Protein AF-A0A534TES2-F1 (afdb_monomer)

Solvent-accessible surface area (backbone atoms only — not comparable to full-atom values): 4450 Å² total; per-residue (Å²): 103,78,55,20,79,90,53,70,31,33,43,68,57,51,51,49,50,35,72,77,63,34,82,44,69,70,48,40,24,74,75,57,43,38,48,67,66,93,40,84,32,42,65,60,51,56,47,50,47,49,50,56,50,51,53,52,52,50,58,53,57,75,68,48,81,74,83,68,80,82,85,84,82,134

Mean predicted aligned error: 7.49 Å

Nearest PDB structures (foldseek):
  6e6r-assembly1_A  TM=9.422E-01  e=3.359E-04  Pseudomonas aeruginosa
  4e6k-assembly1_G  TM=9.282E-01  e=3.359E-04  Pseudomonas aeruginosa PAO1
  6e6s-assembly2_B  TM=9.038E-01  e=8.246E-04  Pseudomonas aeruginosa

Foldseek 3Di:
DQLAPVQRDDLVNLLVQLVVPDQDLVSSCVPRVGCVPPNPSVVVSNVSSVVSVVVVVVVVVVPDPDPPPPPPDD

Secondary structure (DSSP, 8-state):
-EEETTTTEEHHHHHHHHHTT--SHHHHHHHH-TTSSS-TTHHHHHHHHHHHHHHHHHHHHTTS----------

Radius of gyration: 17.26 Å; Cα contacts (8 Å, |Δi|>4): 72; chains: 1; bounding box: 33×31×55 Å

Sequence (74 aa):
MIVCVCANVSERQLRAVVADGATTLREVQRRCDAGAGCGACRDAIRACIRECRAEAEIATLDLTPAATPDFAAA

pLDDT: mean 88.76, std 16.67, range [44.12, 98.62]

Structure (mmCIF, N/CA/C/O backbone):
data_AF-A0A534TES2-F1
#
_entry.id   AF-A0A534TES2-F1
#
loop_
_atom_site.group_PDB
_atom_site.id
_atom_site.type_symbol
_atom_site.label_atom_id
_atom_site.label_alt_id
_atom_site.label_comp_id
_atom_site.label_asym_id
_atom_site.label_entity_id
_atom_site.label_seq_id
_atom_site.pdbx_PDB_ins_code
_atom_site.Cartn_x
_atom_site.Cartn_y
_atom_site.Cartn_z
_atom_site.occupancy
_atom_site.B_iso_or_equiv
_atom_site.auth_seq_id
_atom_site.auth_comp_id
_atom_site.auth_asym_id
_atom_site.auth_atom_id
_atom_site.pdbx_PDB_model_num
ATOM 1 N N . MET A 1 1 ? -6.907 9.885 -7.776 1.00 89.75 1 MET A N 1
ATOM 2 C CA . MET A 1 1 ? -5.705 9.942 -8.655 1.00 89.75 1 MET A CA 1
ATOM 3 C C . MET A 1 1 ? -5.115 8.548 -8.894 1.00 89.75 1 MET A C 1
ATOM 5 O O . MET A 1 1 ? -5.518 7.633 -8.186 1.00 89.75 1 MET A O 1
ATOM 9 N N . ILE A 1 2 ? -4.188 8.357 -9.849 1.00 97.50 2 ILE A N 1
ATOM 10 C CA . ILE A 1 2 ? -3.342 7.142 -9.898 1.00 97.50 2 ILE A CA 1
ATOM 11 C C . ILE A 1 2 ? -2.237 7.265 -8.849 1.00 97.50 2 ILE A C 1
ATOM 13 O O . ILE A 1 2 ? -1.519 8.260 -8.832 1.00 97.50 2 ILE A O 1
ATOM 17 N N . VAL A 1 3 ? -2.115 6.259 -7.981 1.00 98.12 3 VAL A N 1
ATOM 18 C CA . VAL A 1 3 ? -1.091 6.203 -6.925 1.00 98.12 3 VAL A CA 1
ATOM 19 C C . VAL A 1 3 ? 0.095 5.355 -7.372 1.00 98.12 3 VAL A C 1
ATOM 21 O O . VAL A 1 3 ? 1.238 5.757 -7.180 1.00 98.12 3 VAL A O 1
ATOM 24 N N . CYS A 1 4 ? -0.146 4.201 -8.003 1.00 98.62 4 CYS A N 1
ATOM 25 C CA . CYS A 1 4 ? 0.911 3.343 -8.540 1.00 98.62 4 CYS A CA 1
ATOM 26 C C . CYS A 1 4 ? 0.782 3.213 -10.056 1.00 98.62 4 CYS A C 1
ATOM 28 O O . CYS A 1 4 ? -0.119 2.538 -10.545 1.00 98.62 4 CYS A O 1
ATOM 30 N N . VAL A 1 5 ? 1.721 3.807 -10.794 1.00 98.25 5 VAL A N 1
ATOM 31 C CA . VAL A 1 5 ? 1.751 3.716 -12.262 1.00 98.25 5 VAL A CA 1
ATOM 32 C C . VAL A 1 5 ? 2.144 2.324 -12.760 1.00 98.25 5 VAL A C 1
ATOM 34 O O . VAL A 1 5 ? 1.577 1.856 -13.737 1.00 98.25 5 VAL A O 1
ATOM 37 N N . CYS A 1 6 ? 3.050 1.622 -12.065 1.00 98.38 6 CYS A N 1
ATOM 38 C CA . CYS A 1 6 ? 3.507 0.288 -12.477 1.00 98.38 6 CYS A CA 1
ATOM 39 C C . CYS A 1 6 ? 2.382 -0.753 -12.478 1.00 98.38 6 CYS A C 1
ATOM 41 O O . CYS A 1 6 ? 2.330 -1.587 -13.371 1.00 98.38 6 CYS A O 1
ATOM 43 N N . ALA A 1 7 ? 1.512 -0.702 -11.467 1.00 98.12 7 ALA A N 1
ATOM 44 C CA . ALA A 1 7 ? 0.404 -1.640 -11.286 1.00 98.12 7 ALA A CA 1
ATOM 45 C C . ALA A 1 7 ? -0.954 -1.041 -11.704 1.00 98.12 7 ALA A C 1
ATOM 47 O O . ALA A 1 7 ? -1.991 -1.658 -11.491 1.00 98.12 7 ALA A O 1
ATOM 48 N N . ASN A 1 8 ? -0.959 0.176 -12.264 1.00 98.25 8 ASN A N 1
ATOM 49 C CA . ASN A 1 8 ? -2.164 0.930 -12.620 1.00 98.25 8 ASN A CA 1
ATOM 50 C C . ASN A 1 8 ? -3.216 0.991 -11.487 1.00 98.25 8 ASN A C 1
ATOM 52 O O . ASN A 1 8 ? -4.408 0.771 -11.701 1.00 98.25 8 ASN A O 1
ATOM 56 N N . VAL A 1 9 ? -2.767 1.286 -10.263 1.00 98.56 9 VAL A N 1
ATOM 57 C CA . VAL A 1 9 ? -3.637 1.353 -9.078 1.00 98.56 9 VAL A CA 1
ATOM 58 C C . VAL A 1 9 ? -3.991 2.799 -8.762 1.00 98.56 9 VAL A C 1
ATOM 60 O O . VAL A 1 9 ? -3.124 3.632 -8.473 1.00 98.56 9 VAL A O 1
ATOM 63 N N . SER A 1 10 ? -5.289 3.087 -8.784 1.00 98.56 10 SER A N 1
ATOM 64 C CA . SER A 1 10 ? -5.860 4.350 -8.326 1.00 98.56 10 SER A CA 1
ATOM 65 C C . SER A 1 10 ? -5.938 4.441 -6.803 1.00 98.56 10 SER A C 1
ATOM 67 O O . SER A 1 10 ? -5.993 3.440 -6.097 1.00 98.56 10 SER A O 1
ATOM 69 N N . GLU A 1 11 ? -6.013 5.664 -6.290 1.00 97.81 11 GLU A N 1
ATOM 70 C CA . GLU A 1 11 ? -6.243 5.941 -4.872 1.00 97.81 11 GLU A CA 1
ATOM 71 C C . GLU A 1 11 ? -7.538 5.296 -4.374 1.00 97.81 11 GLU A C 1
ATOM 73 O O . GLU A 1 11 ? -7.561 4.720 -3.295 1.00 97.81 11 GLU A O 1
ATOM 78 N N . ARG A 1 12 ? -8.602 5.313 -5.188 1.00 97.94 12 ARG A N 1
ATOM 79 C CA . ARG A 1 12 ? -9.873 4.660 -4.850 1.00 97.94 12 ARG A CA 1
ATOM 80 C C . ARG A 1 12 ? -9.693 3.153 -4.658 1.00 97.94 12 ARG A C 1
ATOM 82 O O . ARG A 1 12 ? -10.208 2.605 -3.691 1.00 97.94 12 ARG A O 1
ATOM 89 N N . GLN A 1 13 ? -8.969 2.490 -5.562 1.00 98.25 13 GLN A N 1
ATOM 90 C CA . GLN A 1 13 ? -8.662 1.061 -5.428 1.00 98.25 13 GLN A CA 1
ATOM 91 C C . GLN A 1 13 ? -7.782 0.797 -4.205 1.00 98.25 13 GLN A C 1
ATOM 93 O O . GLN A 1 13 ? -8.037 -0.148 -3.468 1.00 98.25 13 GLN A O 1
ATOM 98 N N . LEU A 1 14 ? -6.782 1.645 -3.957 1.00 98.38 14 LEU A N 1
ATOM 99 C CA . LEU A 1 14 ? -5.928 1.528 -2.781 1.00 98.38 14 LEU A CA 1
ATOM 100 C C . LEU A 1 14 ? -6.731 1.658 -1.478 1.00 98.38 14 LEU A C 1
ATOM 102 O O . LEU A 1 14 ? -6.601 0.803 -0.608 1.00 98.38 14 LEU A O 1
ATOM 106 N N . ARG A 1 15 ? -7.592 2.676 -1.360 1.00 98.00 15 ARG A N 1
ATOM 107 C CA . ARG A 1 15 ? -8.476 2.863 -0.200 1.00 98.00 15 ARG A CA 1
ATOM 108 C C . ARG A 1 15 ? -9.423 1.677 -0.015 1.00 98.00 15 ARG A C 1
ATOM 110 O O . ARG A 1 15 ? -9.606 1.247 1.114 1.00 98.00 15 ARG A O 1
ATOM 117 N N . ALA A 1 16 ? -9.965 1.105 -1.094 1.00 98.12 16 ALA A N 1
ATOM 118 C CA . ALA A 1 16 ? -10.787 -0.106 -1.014 1.00 98.12 16 ALA A CA 1
ATOM 119 C C . ALA A 1 16 ? -9.998 -1.298 -0.441 1.00 98.12 16 ALA A C 1
ATOM 121 O O . ALA A 1 16 ? -10.450 -1.946 0.493 1.00 98.12 16 ALA A O 1
ATOM 122 N N . VAL A 1 17 ? -8.769 -1.521 -0.917 1.00 98.00 17 VAL A N 1
ATOM 123 C CA . VAL A 1 17 ? -7.883 -2.578 -0.399 1.00 98.00 17 VAL A CA 1
ATOM 124 C C . VAL A 1 17 ? -7.575 -2.391 1.093 1.00 98.00 17 VAL A C 1
ATOM 126 O O . VAL A 1 17 ? -7.508 -3.374 1.834 1.00 98.00 17 VAL A O 1
ATOM 129 N N . VAL A 1 18 ? -7.389 -1.143 1.538 1.00 97.94 18 VAL A N 1
ATOM 130 C CA . VAL A 1 18 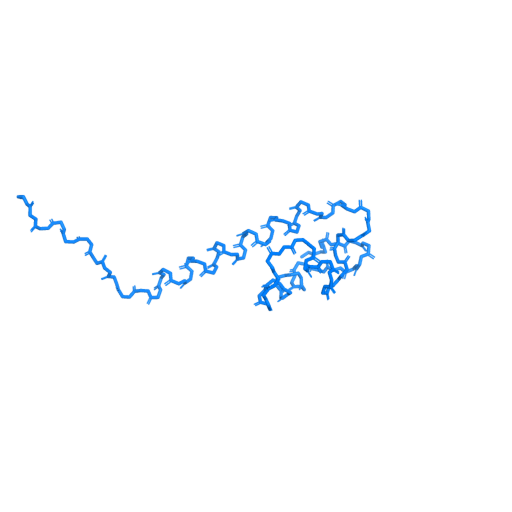? -7.183 -0.794 2.954 1.00 97.94 18 VAL A CA 1
ATOM 131 C C . VAL A 1 18 ? -8.457 -1.001 3.774 1.00 97.94 18 VAL A C 1
ATOM 133 O O . VAL A 1 18 ? -8.383 -1.592 4.849 1.00 97.94 18 VAL A O 1
ATOM 136 N N . ALA A 1 19 ? -9.618 -0.591 3.258 1.00 96.44 19 ALA A N 1
ATOM 137 C CA . ALA A 1 19 ? -10.919 -0.811 3.890 1.00 96.44 19 ALA A CA 1
ATOM 138 C C . ALA A 1 19 ? -11.244 -2.307 4.047 1.00 96.44 19 ALA A C 1
ATOM 140 O O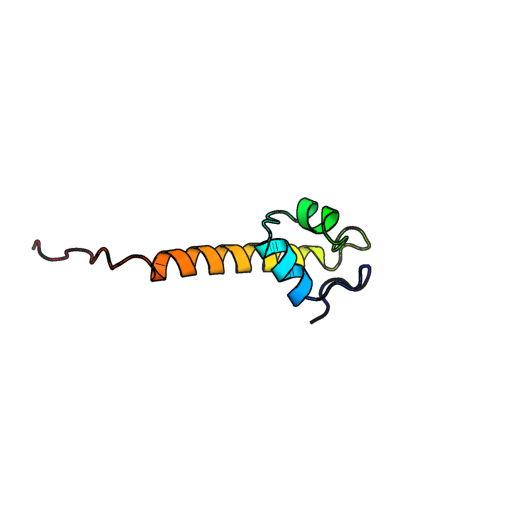 . ALA A 1 19 ? -11.762 -2.714 5.082 1.00 96.44 19 ALA A O 1
ATOM 141 N N . ASP A 1 20 ? -10.825 -3.141 3.092 1.00 97.00 20 ASP A N 1
ATOM 142 C CA . ASP A 1 20 ? -10.917 -4.605 3.171 1.00 97.00 20 ASP A CA 1
ATOM 143 C C . ASP A 1 20 ? -9.913 -5.218 4.176 1.00 97.00 20 ASP A C 1
ATOM 145 O O . ASP A 1 20 ? -9.742 -6.439 4.252 1.00 97.00 20 ASP A O 1
ATOM 149 N N . GLY A 1 21 ? -9.172 -4.393 4.919 1.00 96.12 21 GLY A N 1
ATOM 150 C CA . GLY A 1 21 ? -8.311 -4.806 6.026 1.00 96.12 21 GLY A CA 1
ATOM 151 C C . GLY A 1 21 ? -6.812 -4.793 5.738 1.00 96.12 21 GLY A C 1
ATOM 152 O O . GLY A 1 21 ? -6.052 -5.299 6.560 1.00 96.12 21 GLY A O 1
ATOM 153 N N . ALA A 1 22 ? -6.344 -4.241 4.612 1.00 97.81 22 ALA A N 1
ATOM 154 C CA . ALA A 1 22 ? -4.905 -4.115 4.390 1.00 97.81 22 ALA A CA 1
ATOM 155 C C . ALA A 1 22 ? -4.287 -3.058 5.314 1.00 97.81 22 ALA A C 1
ATOM 157 O O . ALA A 1 22 ? -4.547 -1.865 5.177 1.00 97.81 22 ALA A O 1
ATOM 158 N N . THR A 1 23 ? -3.405 -3.478 6.222 1.00 97.31 23 THR A N 1
ATOM 159 C CA . THR A 1 23 ? -2.815 -2.574 7.235 1.00 97.31 23 THR A CA 1
ATOM 160 C C . THR A 1 23 ? -1.332 -2.287 7.025 1.00 97.31 23 THR A C 1
ATOM 162 O O . THR A 1 23 ? -0.741 -1.470 7.732 1.00 97.31 23 THR A O 1
ATOM 165 N N . THR A 1 24 ? -0.703 -2.947 6.051 1.00 98.38 24 THR A N 1
ATOM 166 C CA . THR A 1 24 ? 0.731 -2.814 5.774 1.00 98.38 24 THR A CA 1
ATOM 167 C C . THR A 1 24 ? 1.000 -2.696 4.280 1.00 98.38 24 THR A C 1
ATOM 169 O O . THR A 1 24 ? 0.262 -3.238 3.460 1.00 98.38 24 THR A O 1
ATOM 172 N N . LEU A 1 25 ? 2.120 -2.060 3.911 1.00 98.44 25 LEU A N 1
ATOM 173 C CA . LEU A 1 25 ? 2.577 -2.010 2.516 1.00 98.44 25 LEU A CA 1
ATOM 174 C C . LEU A 1 25 ? 2.692 -3.416 1.907 1.00 98.44 25 LEU A C 1
ATOM 176 O O . LEU A 1 25 ? 2.314 -3.618 0.761 1.00 98.44 25 LEU A O 1
ATOM 180 N N . ARG A 1 26 ? 3.184 -4.392 2.680 1.00 98.44 26 ARG A N 1
ATOM 181 C CA . ARG A 1 26 ? 3.329 -5.776 2.211 1.00 98.44 26 ARG A CA 1
ATOM 182 C C . ARG A 1 26 ? 1.979 -6.414 1.899 1.00 98.44 26 ARG A C 1
ATOM 184 O O . ARG A 1 26 ? 1.873 -7.210 0.977 1.00 98.44 26 ARG A O 1
ATOM 191 N N . GLU A 1 27 ? 0.955 -6.098 2.677 1.00 98.38 27 GLU A N 1
ATOM 192 C CA . GLU A 1 27 ? -0.393 -6.591 2.430 1.00 98.38 27 GLU A CA 1
ATOM 193 C C . GLU A 1 27 ? -1.045 -5.913 1.227 1.00 98.38 27 GLU A C 1
ATOM 195 O O . GLU A 1 27 ? -1.632 -6.605 0.402 1.00 98.38 27 GLU A O 1
ATOM 200 N N . VAL A 1 28 ? -0.850 -4.602 1.065 1.00 98.50 28 VAL A N 1
ATOM 201 C CA . VAL A 1 28 ? -1.253 -3.876 -0.148 1.00 98.50 28 VAL A CA 1
ATOM 202 C C . VAL A 1 28 ? -0.598 -4.486 -1.390 1.00 98.50 28 VAL A C 1
ATOM 204 O O . VAL A 1 28 ? -1.297 -4.821 -2.340 1.00 98.50 28 VAL A O 1
ATOM 207 N N . GLN A 1 29 ? 0.718 -4.722 -1.358 1.00 98.50 29 GLN A N 1
ATOM 208 C CA . GLN A 1 29 ? 1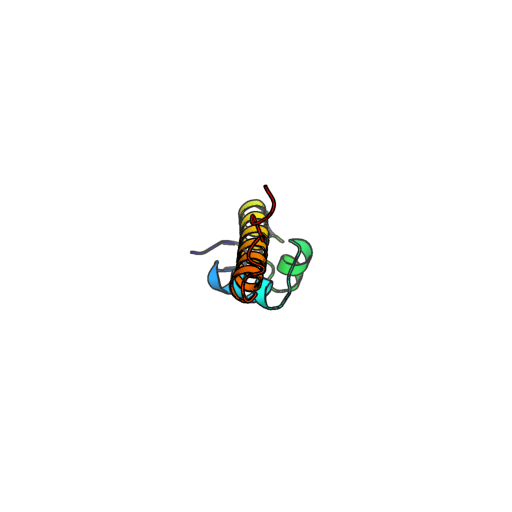.443 -5.389 -2.446 1.00 98.50 29 GLN A CA 1
ATOM 209 C C . GLN A 1 29 ? 0.835 -6.755 -2.778 1.00 98.50 29 GLN A C 1
ATOM 211 O O . GLN A 1 29 ? 0.613 -7.047 -3.942 1.00 98.50 29 GLN A O 1
ATOM 216 N N . ARG A 1 30 ? 0.523 -7.582 -1.771 1.00 98.38 30 ARG A N 1
ATOM 217 C CA . ARG A 1 30 ? -0.092 -8.901 -2.004 1.00 98.38 30 ARG A CA 1
ATOM 218 C C . ARG A 1 30 ? -1.492 -8.827 -2.610 1.00 98.38 30 ARG A C 1
ATOM 220 O O . ARG A 1 30 ? -1.897 -9.773 -3.270 1.00 98.38 30 ARG A O 1
ATOM 227 N N . ARG A 1 31 ? -2.252 -7.769 -2.318 1.00 98.31 31 ARG A N 1
ATOM 228 C CA . ARG A 1 31 ? -3.659 -7.652 -2.726 1.00 98.31 31 ARG A CA 1
ATOM 229 C C . ARG A 1 31 ? -3.842 -6.958 -4.076 1.00 98.31 31 ARG A C 1
ATOM 231 O O . ARG A 1 31 ? -4.812 -7.258 -4.760 1.00 98.31 31 ARG A O 1
ATOM 238 N N . CYS A 1 32 ? -2.963 -6.027 -4.451 1.00 97.69 32 CYS A N 1
ATOM 239 C CA . CYS A 1 32 ? -3.111 -5.259 -5.693 1.00 97.69 32 CYS A CA 1
ATOM 240 C C . CYS A 1 32 ? -1.793 -4.869 -6.386 1.00 97.69 32 CYS A C 1
ATOM 242 O O . CYS A 1 32 ? -1.793 -3.953 -7.205 1.00 97.69 32 CYS A O 1
ATOM 244 N N . ASP A 1 33 ? -0.663 -5.491 -6.031 1.00 98.31 33 ASP A N 1
ATOM 245 C CA . ASP A 1 33 ? 0.683 -5.269 -6.597 1.00 98.31 33 ASP A CA 1
ATOM 246 C C . ASP A 1 33 ? 1.263 -3.846 -6.451 1.00 98.31 33 ASP A C 1
ATOM 248 O O . ASP A 1 33 ? 2.434 -3.586 -6.765 1.00 98.31 33 ASP A O 1
ATOM 252 N N . ALA A 1 34 ? 0.496 -2.903 -5.898 1.00 98.50 34 ALA A N 1
ATOM 253 C CA . ALA A 1 34 ? 0.944 -1.540 -5.675 1.00 98.50 34 ALA A CA 1
ATOM 254 C C . ALA A 1 34 ? 2.165 -1.509 -4.741 1.00 98.50 34 ALA A C 1
ATOM 256 O O . ALA A 1 34 ? 2.155 -2.014 -3.619 1.00 98.50 34 ALA A O 1
ATOM 257 N N . GLY A 1 35 ? 3.247 -0.885 -5.216 1.00 98.12 35 GLY A N 1
ATOM 258 C CA . GLY A 1 35 ? 4.505 -0.766 -4.478 1.00 98.12 35 GLY A CA 1
ATOM 259 C C . GLY A 1 35 ? 5.461 -1.956 -4.616 1.00 98.12 35 GLY A C 1
ATOM 260 O O . GLY A 1 35 ? 6.549 -1.892 -4.031 1.00 98.12 35 GLY A O 1
ATOM 261 N N . ALA A 1 36 ? 5.111 -3.006 -5.370 1.00 98.38 36 ALA A N 1
ATOM 262 C CA . ALA A 1 36 ? 5.986 -4.155 -5.635 1.00 98.38 36 ALA A CA 1
ATOM 263 C C . ALA A 1 36 ? 7.059 -3.866 -6.706 1.00 98.38 36 ALA A C 1
ATOM 265 O O . ALA A 1 36 ? 8.138 -4.446 -6.653 1.00 98.38 36 ALA A O 1
ATOM 266 N N . GLY A 1 37 ? 6.787 -2.931 -7.627 1.00 97.25 37 GLY A N 1
ATOM 267 C CA . GLY A 1 37 ? 7.714 -2.500 -8.684 1.00 97.25 37 GLY A CA 1
ATOM 268 C C . GLY A 1 37 ? 8.727 -1.434 -8.239 1.00 97.25 37 GLY A C 1
ATOM 269 O O . GLY A 1 37 ? 9.398 -1.582 -7.220 1.00 97.25 37 GLY A O 1
ATOM 270 N N . CYS A 1 38 ? 8.807 -0.318 -8.980 1.00 98.19 38 CYS A N 1
ATOM 271 C CA . CYS A 1 38 ? 9.832 0.729 -8.802 1.00 98.19 38 CYS A CA 1
ATOM 272 C C . CYS A 1 38 ? 9.852 1.401 -7.416 1.00 98.19 38 CYS A C 1
ATOM 274 O O . CYS A 1 38 ? 10.838 2.019 -7.035 1.00 98.19 38 CYS A O 1
ATOM 276 N N . GLY A 1 39 ? 8.758 1.303 -6.658 1.00 97.88 39 GLY A N 1
ATOM 277 C CA . GLY A 1 39 ? 8.688 1.764 -5.275 1.00 97.88 39 GLY A CA 1
ATOM 278 C C . GLY A 1 39 ? 8.384 3.252 -5.071 1.00 97.88 39 GLY A C 1
ATOM 279 O O . GLY A 1 39 ? 8.132 3.634 -3.932 1.00 97.88 39 GLY A O 1
ATOM 280 N N . ALA A 1 40 ? 8.297 4.066 -6.128 1.00 98.38 40 ALA A N 1
ATOM 281 C CA . ALA A 1 40 ? 8.022 5.509 -6.024 1.00 98.38 40 ALA A CA 1
ATOM 282 C C . ALA A 1 40 ? 6.711 5.843 -5.278 1.00 98.38 40 ALA A C 1
ATOM 284 O O . ALA A 1 40 ? 6.596 6.867 -4.618 1.00 98.38 40 ALA A O 1
ATOM 285 N N . CYS A 1 41 ? 5.727 4.945 -5.334 1.00 98.56 41 CYS A N 1
ATOM 286 C CA . CYS A 1 41 ? 4.434 5.102 -4.665 1.00 98.56 41 CYS A CA 1
ATOM 287 C C . CYS A 1 41 ? 4.409 4.640 -3.197 1.00 98.56 41 CYS A C 1
ATOM 289 O O . CYS A 1 41 ? 3.388 4.799 -2.533 1.00 98.56 41 CYS A O 1
ATOM 291 N N . ARG A 1 42 ? 5.486 4.039 -2.667 1.00 98.62 42 ARG A N 1
ATOM 292 C CA . ARG A 1 42 ? 5.465 3.381 -1.343 1.00 98.62 42 ARG A CA 1
ATOM 293 C C . ARG A 1 42 ? 5.163 4.350 -0.203 1.00 98.62 42 ARG A C 1
ATOM 295 O O . ARG A 1 42 ? 4.455 3.971 0.727 1.00 98.62 42 ARG A O 1
ATOM 302 N N . ASP A 1 43 ? 5.671 5.575 -0.276 1.00 98.56 43 ASP A N 1
ATOM 303 C CA . ASP A 1 43 ? 5.424 6.590 0.751 1.00 98.56 43 ASP A CA 1
ATOM 304 C C . ASP A 1 43 ? 3.970 7.073 0.712 1.00 98.56 43 ASP A C 1
ATOM 306 O O . ASP A 1 43 ? 3.325 7.130 1.759 1.00 98.56 43 ASP A O 1
ATOM 310 N N . ALA A 1 44 ? 3.419 7.290 -0.488 1.00 98.19 44 ALA A N 1
ATOM 311 C CA . ALA A 1 44 ? 2.005 7.613 -0.684 1.00 98.19 44 ALA A CA 1
ATOM 312 C C . ALA A 1 44 ? 1.082 6.483 -0.193 1.00 98.19 44 ALA A C 1
ATOM 314 O O . ALA A 1 44 ? 0.086 6.741 0.475 1.00 98.19 44 ALA A O 1
ATOM 315 N N . ILE A 1 45 ? 1.446 5.218 -0.434 1.00 98.50 45 ILE A N 1
ATOM 316 C CA . ILE A 1 45 ? 0.708 4.062 0.094 1.00 98.50 45 ILE A CA 1
ATOM 317 C C . ILE A 1 45 ? 0.725 4.057 1.627 1.00 98.50 45 ILE A C 1
ATOM 319 O O . ILE A 1 45 ? -0.315 3.876 2.256 1.00 98.50 45 ILE A O 1
ATOM 323 N N . ARG A 1 46 ? 1.888 4.281 2.253 1.00 98.56 46 ARG A N 1
ATOM 324 C CA . ARG A 1 46 ? 1.997 4.347 3.721 1.00 98.56 46 ARG A CA 1
ATOM 325 C C . ARG A 1 46 ? 1.252 5.543 4.315 1.00 98.56 46 ARG A C 1
ATOM 327 O O . ARG A 1 46 ? 0.786 5.444 5.447 1.00 98.56 46 ARG A O 1
ATOM 334 N N . ALA A 1 47 ? 1.166 6.666 3.607 1.00 98.19 47 ALA A N 1
ATOM 335 C CA . ALA A 1 47 ? 0.331 7.798 4.003 1.00 98.19 47 ALA A CA 1
ATOM 336 C C . ALA A 1 47 ? -1.154 7.416 3.963 1.00 98.19 47 ALA A C 1
ATOM 338 O O . ALA A 1 47 ? -1.797 7.454 5.005 1.00 98.19 47 ALA A O 1
ATOM 339 N N . CYS A 1 48 ? -1.638 6.884 2.838 1.00 97.75 48 CYS A N 1
ATOM 340 C CA . CYS A 1 48 ? -3.028 6.449 2.683 1.00 97.75 48 CYS A CA 1
ATOM 341 C C . CYS A 1 48 ? -3.452 5.409 3.736 1.00 97.75 48 CYS A C 1
ATOM 343 O O . CYS A 1 48 ? -4.524 5.533 4.316 1.00 97.75 48 CYS A O 1
ATOM 345 N N . ILE A 1 49 ? -2.602 4.421 4.052 1.00 98.19 49 ILE A N 1
ATOM 346 C CA . ILE A 1 49 ? -2.888 3.451 5.128 1.00 98.19 49 ILE A CA 1
ATOM 347 C C . ILE A 1 49 ? -3.069 4.159 6.480 1.00 98.19 49 ILE A C 1
ATOM 349 O O . ILE A 1 49 ? -3.967 3.806 7.241 1.00 98.19 49 ILE A O 1
ATOM 353 N N . ARG A 1 50 ? -2.206 5.130 6.807 1.00 97.88 50 ARG A N 1
ATOM 354 C CA . ARG A 1 50 ? -2.290 5.880 8.070 1.00 97.88 50 ARG A CA 1
ATOM 355 C C . ARG A 1 50 ? -3.537 6.756 8.113 1.00 97.88 50 ARG A C 1
ATOM 357 O O . ARG A 1 50 ? -4.236 6.732 9.117 1.00 97.88 50 ARG A O 1
ATOM 364 N N . GLU A 1 51 ? -3.820 7.465 7.027 1.00 96.94 51 GLU A N 1
ATOM 3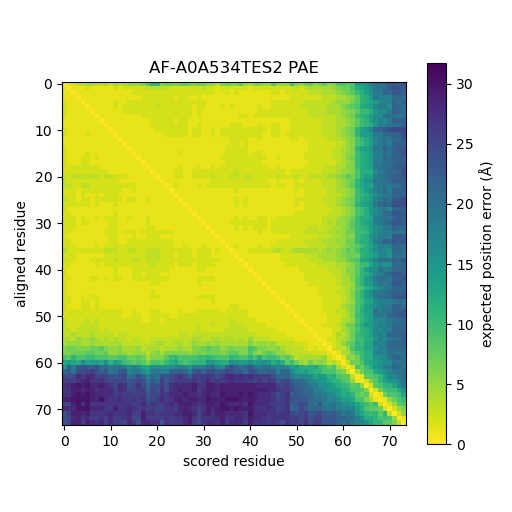65 C CA . GLU A 1 51 ? -5.002 8.317 6.876 1.00 96.94 51 GLU A CA 1
ATOM 366 C C . GLU A 1 51 ? -6.286 7.509 7.043 1.00 96.94 51 GLU A C 1
ATOM 368 O O . GLU A 1 51 ? -7.070 7.820 7.928 1.00 96.94 51 GLU A O 1
ATOM 373 N N . CYS A 1 52 ? -6.461 6.406 6.309 1.00 95.38 52 CYS A N 1
ATOM 374 C CA . CYS A 1 52 ? -7.661 5.574 6.428 1.00 95.38 52 CYS A CA 1
ATOM 375 C C . CYS A 1 52 ? -7.851 4.984 7.831 1.00 95.38 52 CYS A C 1
ATOM 377 O O . CYS A 1 52 ? -8.979 4.801 8.278 1.00 95.38 52 CYS A O 1
ATOM 379 N N . ARG A 1 53 ? -6.761 4.678 8.546 1.00 93.62 53 ARG A N 1
ATOM 380 C CA . ARG A 1 53 ? -6.849 4.199 9.933 1.00 93.62 53 ARG A CA 1
ATOM 381 C C . ARG A 1 53 ? -7.231 5.309 10.905 1.00 93.62 53 ARG A C 1
ATOM 383 O O . ARG A 1 53 ? -8.049 5.057 11.780 1.00 93.62 53 ARG A O 1
ATOM 390 N N . ALA A 1 54 ? -6.676 6.507 10.739 1.00 93.56 54 ALA A N 1
ATOM 391 C CA . ALA A 1 54 ? -7.063 7.669 11.532 1.00 93.56 54 ALA A CA 1
ATOM 392 C C . ALA A 1 54 ? -8.525 8.065 11.261 1.00 93.56 54 ALA A C 1
ATOM 394 O O . ALA A 1 54 ? -9.273 8.304 12.200 1.00 93.56 54 ALA A O 1
ATOM 395 N N . GLU A 1 55 ? -8.957 8.056 9.995 1.00 92.44 55 GLU A N 1
ATOM 396 C CA . GLU A 1 55 ? -10.356 8.254 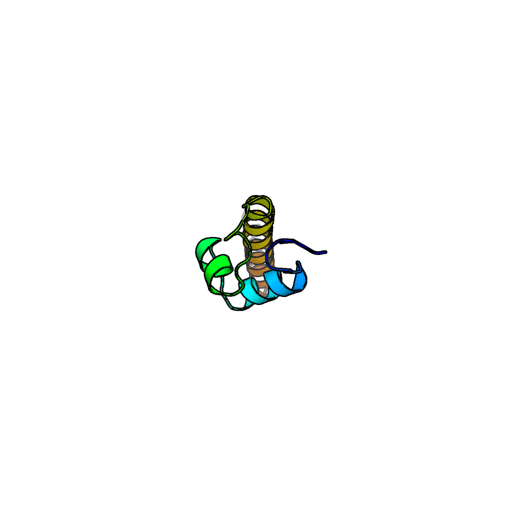9.591 1.00 92.44 55 GLU A CA 1
ATOM 397 C C . GLU A 1 55 ? -11.278 7.220 10.266 1.00 92.44 55 GLU A C 1
ATOM 399 O O . GLU A 1 55 ? -12.320 7.589 10.803 1.00 92.44 55 GLU A O 1
ATOM 404 N N . ALA A 1 56 ? -10.886 5.939 10.294 1.00 88.38 56 ALA A N 1
ATOM 405 C CA . ALA A 1 56 ? -11.653 4.886 10.962 1.00 88.38 56 ALA A CA 1
ATOM 406 C C . ALA A 1 56 ? -11.714 5.068 12.490 1.00 88.38 56 ALA A C 1
ATOM 408 O O . ALA A 1 56 ? -12.767 4.862 13.085 1.00 88.38 56 ALA A O 1
ATOM 409 N N . GLU A 1 57 ? -10.613 5.475 13.126 1.00 87.88 57 GLU A N 1
ATOM 410 C CA . GLU A 1 57 ? -10.565 5.767 14.563 1.00 87.88 57 GLU A CA 1
ATOM 411 C C . GLU A 1 57 ? -11.464 6.959 14.926 1.00 87.88 57 GLU A C 1
ATOM 413 O O . GLU A 1 57 ? -12.292 6.860 15.832 1.00 87.88 57 GLU A O 1
ATOM 418 N N . ILE A 1 58 ? -11.395 8.050 14.159 1.00 85.81 58 ILE A N 1
ATOM 419 C CA . ILE A 1 58 ? -12.269 9.221 14.331 1.00 85.81 58 ILE A CA 1
ATOM 420 C C . ILE A 1 58 ? -13.739 8.827 14.157 1.00 85.81 58 ILE A C 1
ATOM 422 O O . ILE A 1 58 ? -14.563 9.150 15.010 1.00 85.81 58 ILE A O 1
ATOM 426 N N . ALA A 1 59 ? -14.064 8.056 13.116 1.00 82.50 59 ALA A N 1
ATOM 427 C CA . ALA A 1 59 ? -15.432 7.600 12.877 1.00 82.50 59 ALA A CA 1
ATOM 428 C C . ALA A 1 59 ? -16.000 6.783 14.052 1.00 82.50 59 ALA A C 1
ATOM 430 O O . ALA A 1 59 ? -17.203 6.825 14.302 1.00 82.50 59 ALA A O 1
ATOM 431 N N . THR A 1 60 ? -15.156 6.058 14.796 1.00 76.88 60 THR A N 1
ATOM 432 C CA . THR A 1 60 ? -15.600 5.356 16.009 1.00 76.88 60 THR A CA 1
ATOM 433 C C . THR A 1 60 ? -15.820 6.283 17.203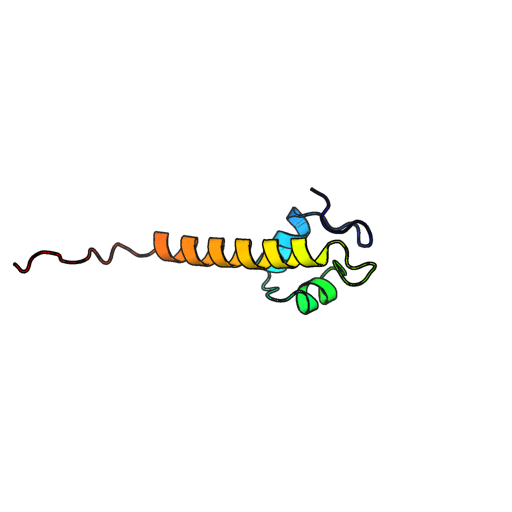 1.00 76.88 60 THR A C 1
ATOM 435 O O . THR A 1 60 ? -16.746 6.045 17.974 1.00 76.88 60 THR A O 1
ATOM 438 N N . LEU A 1 61 ? -15.027 7.351 17.341 1.00 70.56 61 LEU A N 1
ATOM 439 C CA . LEU A 1 61 ? -15.163 8.331 18.424 1.00 70.56 61 LEU A CA 1
ATOM 440 C C . LEU A 1 61 ? -16.451 9.154 18.289 1.00 70.56 61 LEU A C 1
ATOM 442 O O . LEU A 1 61 ? -17.145 9.364 19.284 1.00 70.56 61 LEU A O 1
ATOM 446 N N . ASP A 1 62 ? -16.819 9.537 17.066 1.00 62.06 62 ASP A N 1
ATOM 447 C CA . ASP A 1 62 ? -18.046 10.298 16.783 1.00 62.06 62 ASP A CA 1
ATOM 448 C C . ASP A 1 62 ? -19.339 9.485 16.998 1.00 62.06 62 ASP A C 1
ATOM 450 O O . ASP A 1 62 ? -20.421 10.054 17.141 1.00 62.06 62 ASP A O 1
ATOM 454 N N . LEU A 1 63 ? -19.244 8.151 17.057 1.00 63.06 63 LEU A N 1
ATOM 455 C CA . LEU A 1 63 ? -20.367 7.251 17.353 1.00 63.06 63 LEU A CA 1
ATOM 456 C C . LEU A 1 63 ? -20.487 6.895 18.843 1.00 63.06 63 LEU A C 1
ATOM 458 O O . LEU A 1 63 ? -21.415 6.180 19.231 1.00 63.06 63 LEU 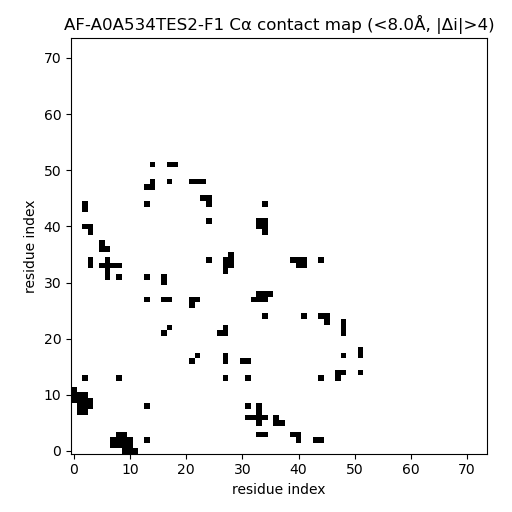A O 1
ATOM 462 N N . THR A 1 64 ? -19.589 7.396 19.693 1.00 55.09 64 THR A N 1
ATOM 463 C CA . THR A 1 64 ? -19.732 7.265 21.146 1.00 55.09 64 THR A CA 1
ATOM 464 C C . THR A 1 64 ? -20.766 8.291 21.630 1.00 55.09 64 THR A C 1
ATOM 466 O O . THR A 1 64 ? -20.517 9.489 21.485 1.00 55.09 64 THR A O 1
ATOM 469 N N . PRO A 1 65 ? -21.917 7.905 22.226 1.00 53.12 65 PRO A N 1
ATOM 470 C CA . PRO A 1 65 ? -22.722 8.870 22.966 1.00 53.12 65 PRO A CA 1
ATOM 471 C C . PRO A 1 65 ? -21.829 9.447 24.065 1.00 53.12 65 PRO A C 1
ATOM 473 O O . PRO A 1 65 ? -21.251 8.698 24.851 1.00 53.12 65 PRO A O 1
ATOM 476 N N . ALA A 1 66 ? -21.658 10.767 24.030 1.00 53.53 66 ALA A N 1
ATOM 477 C CA . ALA A 1 66 ? -20.695 11.522 24.813 1.00 53.53 66 ALA A CA 1
ATOM 478 C C . ALA A 1 66 ? -20.507 10.971 26.235 1.00 53.53 66 ALA A C 1
ATOM 480 O O . ALA A 1 66 ? -21.385 11.099 27.087 1.00 53.53 66 ALA A O 1
ATOM 481 N N . ALA A 1 67 ? -19.313 10.453 26.523 1.00 56.53 67 ALA A N 1
ATOM 482 C CA . ALA A 1 67 ? -18.768 10.613 27.858 1.00 56.53 67 ALA A CA 1
ATOM 483 C C . ALA A 1 67 ? -18.477 12.111 28.011 1.00 56.53 67 ALA A C 1
ATOM 485 O O . ALA A 1 67 ? -17.386 12.583 27.696 1.00 56.53 67 ALA A O 1
ATOM 486 N N . THR A 1 68 ? -19.492 12.886 28.397 1.00 51.78 68 THR A N 1
ATOM 487 C CA . THR A 1 68 ? -19.280 14.254 28.864 1.00 51.78 68 THR A CA 1
ATOM 488 C C . THR A 1 68 ? -18.283 14.177 30.018 1.00 51.78 68 THR A C 1
ATOM 490 O O . THR A 1 68 ? -18.559 13.448 30.975 1.00 51.78 68 THR A O 1
ATOM 493 N N . PRO A 1 69 ? -17.133 14.869 29.969 1.00 54.44 69 PRO A N 1
ATOM 494 C CA . PRO A 1 69 ? -16.323 15.022 31.160 1.00 54.44 69 PRO A CA 1
ATOM 495 C C . PRO A 1 69 ? -17.156 15.835 32.150 1.00 54.44 69 PRO A C 1
ATOM 497 O O . PRO A 1 69 ? -17.461 17.004 31.912 1.00 54.44 69 PRO A O 1
ATOM 500 N N . ASP A 1 70 ? -17.580 15.172 3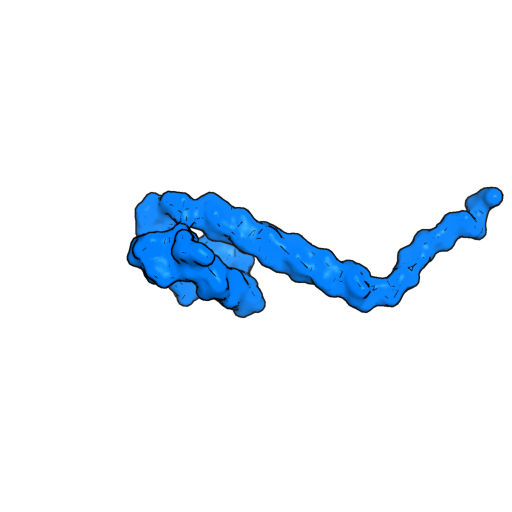3.220 1.00 53.72 70 ASP A N 1
ATOM 501 C CA . ASP A 1 70 ? -18.234 15.782 34.366 1.00 53.72 70 ASP A CA 1
ATOM 502 C C . ASP A 1 70 ? -17.225 16.711 35.063 1.00 53.72 70 ASP A C 1
ATOM 504 O O . ASP A 1 70 ? -16.506 16.326 35.981 1.00 53.72 70 ASP A O 1
ATOM 508 N N . PHE A 1 71 ? -17.108 17.940 34.555 1.00 59.72 71 PHE A N 1
ATOM 509 C CA . PHE A 1 71 ? -16.434 19.055 35.221 1.00 59.72 71 PHE A CA 1
ATOM 510 C C . PHE A 1 71 ? -17.393 19.741 36.214 1.00 59.72 71 PHE A C 1
ATOM 512 O O . PHE A 1 71 ? -17.448 20.966 36.283 1.00 59.72 71 PHE A O 1
ATOM 519 N N . ALA A 1 72 ? -18.158 18.971 36.996 1.00 52.03 72 ALA A N 1
ATOM 520 C CA . ALA A 1 72 ? -18.903 19.467 38.152 1.00 52.03 72 ALA A CA 1
ATOM 521 C C . ALA A 1 72 ? -18.338 18.881 39.457 1.00 52.03 72 ALA A C 1
ATOM 523 O O . ALA A 1 72 ? -18.997 18.131 40.172 1.00 52.03 72 ALA A O 1
ATOM 524 N N . ALA A 1 73 ? -17.098 19.251 39.784 1.00 4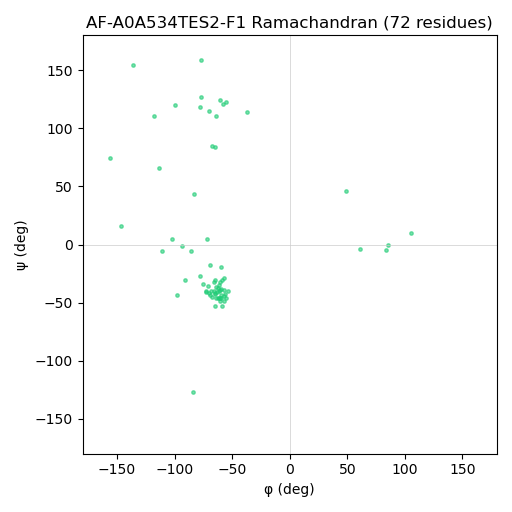9.00 73 ALA A N 1
ATOM 525 C CA . ALA A 1 73 ? -16.564 19.133 41.140 1.00 49.00 73 ALA A CA 1
ATOM 526 C C . ALA A 1 73 ? -15.418 20.134 41.368 1.00 49.00 73 ALA A C 1
ATOM 528 O O . ALA A 1 73 ? -14.249 19.749 41.388 1.00 49.00 73 ALA A O 1
ATOM 529 N N . ALA A 1 74 ? -15.762 21.416 41.524 1.00 44.12 74 ALA A N 1
ATOM 530 C CA . ALA A 1 74 ? -15.009 22.391 42.322 1.00 44.12 74 ALA A CA 1
ATOM 531 C C . ALA A 1 74 ? -15.894 23.599 42.650 1.00 44.12 74 ALA A C 1
ATOM 533 O O . ALA A 1 74 ? -16.427 24.205 41.693 1.00 44.12 74 ALA A O 1
#